Protein AF-N1UW97-F1 (afdb_monomer)

Sequence (100 aa):
MTSPKNVKLGIQDRLKNFWKFVGTTTIEISAEEHDSILSYLSHSPHILSSIMADWAANQKTIKRYTDLSPIPLNGGGFRDMTRIAGSNPKMWAAIFGSNQ

Mean predicted aligned error: 5.28 Å

pLDDT: mean 90.69, std 7.11, range [53.88, 97.69]

Foldseek 3Di:
DADDPPDPPPPVVVVCVVCVVVVDDDDYDHPLVVLVVCVPVPLVLLVQLLCLVVVQCPDPVLVVVCVVDPDHPDDPVNCVSNVNNPDDPVVSVVSVVVRD

Structure (mmCIF, N/CA/C/O backbone):
data_AF-N1UW97-F1
#
_entry.id   AF-N1UW97-F1
#
loop_
_atom_site.group_PDB
_atom_site.id
_atom_site.type_symbol
_atom_site.label_atom_id
_atom_site.label_alt_id
_atom_site.label_comp_id
_atom_site.label_asym_id
_atom_site.label_entity_id
_atom_site.label_seq_id
_atom_site.pdbx_PDB_ins_code
_atom_site.Cartn_x
_atom_site.Cartn_y
_atom_site.Cartn_z
_atom_site.occupancy
_atom_site.B_iso_or_equiv
_atom_site.auth_seq_id
_atom_site.auth_comp_id
_atom_site.auth_asym_id
_atom_site.auth_atom_id
_atom_site.pdbx_PDB_model_num
ATOM 1 N N . MET A 1 1 ? -7.830 0.746 15.647 1.00 77.56 1 MET A N 1
ATOM 2 C CA . MET A 1 1 ? -9.164 1.350 15.800 1.00 77.56 1 MET A CA 1
ATOM 3 C C . MET A 1 1 ? -8.944 2.752 16.312 1.00 77.56 1 MET A C 1
ATOM 5 O O . MET A 1 1 ? -8.314 2.901 17.351 1.00 77.56 1 MET A O 1
ATOM 9 N N . THR A 1 2 ? -9.357 3.757 15.547 1.00 78.81 2 THR A N 1
ATOM 10 C CA . THR A 1 2 ? -9.246 5.149 15.983 1.00 78.81 2 THR A CA 1
ATOM 11 C C . THR A 1 2 ? -10.354 5.461 16.985 1.00 78.81 2 THR A C 1
ATOM 13 O O . THR A 1 2 ? -11.449 4.896 16.899 1.00 78.81 2 THR A O 1
ATOM 16 N N . SER A 1 3 ? -10.071 6.349 17.937 1.00 74.31 3 SER A N 1
ATOM 17 C CA . SER A 1 3 ? -11.027 6.773 18.970 1.00 74.31 3 SER A CA 1
ATOM 18 C C . SER A 1 3 ? -11.477 8.218 18.733 1.00 74.31 3 SER A C 1
ATOM 20 O O . SER A 1 3 ? -10.981 9.129 19.397 1.00 74.31 3 SER A O 1
ATOM 22 N N . PRO A 1 4 ? -12.388 8.470 17.770 1.00 74.62 4 PRO A N 1
ATOM 23 C CA . PRO A 1 4 ? -12.850 9.822 17.487 1.00 74.62 4 PRO A CA 1
ATOM 24 C C . PRO A 1 4 ? -13.606 10.421 18.678 1.00 74.62 4 PRO A C 1
ATOM 26 O O . PRO A 1 4 ? -14.253 9.721 19.462 1.00 74.62 4 PRO A O 1
ATOM 29 N N . LYS A 1 5 ? -13.539 11.748 18.804 1.00 68.62 5 LYS A N 1
ATOM 30 C CA . LYS A 1 5 ? -14.295 12.493 19.817 1.00 68.62 5 LYS A CA 1
ATOM 31 C C . LYS A 1 5 ? -15.792 12.426 19.466 1.00 68.62 5 LYS A C 1
ATOM 33 O O . LYS A 1 5 ? -16.150 12.527 18.297 1.00 68.62 5 LYS A O 1
ATOM 38 N N . ASN A 1 6 ? -16.658 12.269 20.472 1.00 75.56 6 ASN A N 1
ATOM 39 C CA . ASN A 1 6 ? -18.130 12.190 20.354 1.00 75.56 6 ASN A CA 1
ATOM 40 C C . ASN A 1 6 ? -18.720 10.871 19.811 1.00 75.56 6 ASN A C 1
ATOM 42 O O . ASN A 1 6 ? -19.771 10.869 19.167 1.00 75.56 6 ASN A O 1
ATOM 46 N N . VAL A 1 7 ? -18.096 9.726 20.094 1.00 79.56 7 VAL A N 1
ATOM 47 C CA . VAL A 1 7 ? -18.703 8.419 19.789 1.00 79.56 7 VAL A CA 1
ATOM 48 C C . VAL A 1 7 ? -19.802 8.092 20.805 1.00 79.56 7 VAL A C 1
ATOM 50 O O . VAL A 1 7 ? -19.597 8.222 22.011 1.00 79.56 7 VAL A O 1
ATOM 53 N N . LYS A 1 8 ? -20.972 7.636 20.329 1.00 83.31 8 LYS A N 1
ATOM 54 C CA . LYS A 1 8 ? -22.040 7.148 21.220 1.00 83.31 8 LYS A CA 1
ATOM 55 C C . LYS A 1 8 ? -21.506 6.013 22.100 1.00 83.31 8 LYS A C 1
ATOM 57 O O . LYS A 1 8 ? -20.829 5.107 21.606 1.00 83.31 8 LYS A O 1
ATOM 62 N N . LEU A 1 9 ? -21.873 6.045 23.379 1.00 80.75 9 LEU A N 1
ATOM 63 C CA . LEU A 1 9 ? -21.526 5.015 24.361 1.00 80.75 9 LEU A CA 1
ATOM 64 C C . LEU A 1 9 ? -21.813 3.603 23.813 1.00 80.75 9 LEU A C 1
ATOM 66 O O . LEU A 1 9 ? -22.859 3.356 23.212 1.00 80.75 9 LEU A O 1
ATOM 70 N N . GLY A 1 10 ? -20.856 2.689 23.988 1.00 84.44 10 GLY A N 1
ATOM 71 C CA . GLY A 1 10 ? -20.963 1.281 23.589 1.00 84.44 10 GLY A CA 1
ATOM 72 C C . GLY A 1 10 ? -20.714 0.961 22.105 1.00 84.44 10 GLY A C 1
ATOM 73 O O . GLY A 1 10 ? -20.618 -0.216 21.759 1.00 84.44 10 GLY A O 1
ATOM 74 N N . ILE A 1 11 ? -20.568 1.947 21.204 1.00 89.06 11 ILE A N 1
ATOM 75 C CA . ILE A 1 11 ? -20.247 1.660 19.786 1.00 89.06 11 ILE A CA 1
ATOM 76 C C . ILE A 1 11 ? -18.843 1.065 19.638 1.00 89.06 11 ILE A C 1
ATOM 78 O O . ILE A 1 11 ? -18.667 0.102 18.891 1.00 89.06 11 ILE A O 1
ATOM 82 N N . GLN A 1 12 ? -17.852 1.607 20.350 1.00 86.19 12 GLN A N 1
ATOM 83 C CA . GLN A 1 12 ? -16.474 1.111 20.277 1.00 86.19 12 GLN A CA 1
ATOM 84 C C . GLN A 1 12 ? -16.382 -0.352 20.722 1.00 86.19 12 GLN A C 1
ATOM 86 O O . GLN A 1 12 ? -15.739 -1.151 20.048 1.00 86.19 12 GLN A O 1
ATOM 91 N N . ASP A 1 13 ? -17.094 -0.736 21.783 1.00 89.06 13 ASP A N 1
ATOM 92 C CA . ASP A 1 13 ? -17.106 -2.121 22.265 1.00 89.06 13 ASP A CA 1
ATOM 93 C C . ASP A 1 13 ? -17.768 -3.073 21.269 1.00 89.06 13 ASP A C 1
ATOM 95 O O . ASP A 1 13 ? -17.266 -4.170 21.021 1.00 89.06 13 ASP A O 1
ATOM 99 N N . ARG A 1 14 ? -18.856 -2.640 20.617 1.00 92.00 14 ARG A N 1
ATOM 100 C CA . ARG A 1 14 ? -19.483 -3.417 19.538 1.00 92.00 14 ARG A CA 1
ATOM 101 C C . ARG A 1 14 ? -18.533 -3.618 18.357 1.00 92.00 14 ARG A C 1
ATOM 103 O O . ARG A 1 14 ? -18.464 -4.728 17.835 1.00 92.00 14 ARG A O 1
ATOM 110 N N . LEU A 1 15 ? -17.785 -2.586 17.962 1.00 92.00 15 LEU A N 1
ATOM 111 C CA . LEU A 1 15 ? -16.787 -2.681 16.892 1.00 92.00 15 LEU A CA 1
ATOM 112 C C . LEU A 1 15 ? -15.617 -3.591 17.281 1.00 92.00 15 LEU A C 1
ATOM 114 O O . LEU A 1 15 ? -15.226 -4.442 16.485 1.00 92.00 15 LEU A O 1
ATOM 118 N N . LYS A 1 16 ? -15.100 -3.472 18.510 1.00 90.75 16 LYS A N 1
ATOM 119 C CA . LYS A 1 16 ? -14.066 -4.376 19.042 1.00 90.75 16 LYS A CA 1
ATOM 120 C C . LYS A 1 16 ? -14.529 -5.826 18.991 1.00 90.75 16 LYS A C 1
ATOM 122 O O . LYS A 1 16 ? -13.794 -6.682 18.510 1.00 90.75 16 LYS A O 1
ATOM 127 N N . ASN A 1 17 ? -15.743 -6.102 19.461 1.00 93.31 17 ASN A N 1
ATOM 128 C CA . ASN A 1 17 ? -16.288 -7.456 19.488 1.00 93.31 17 ASN A CA 1
ATOM 129 C C . ASN A 1 17 ? -16.529 -8.008 18.082 1.00 93.31 17 ASN A C 1
ATOM 131 O O . ASN A 1 17 ? -16.242 -9.176 17.842 1.00 93.31 17 ASN A O 1
ATOM 135 N N . PHE A 1 18 ? -16.987 -7.174 17.147 1.00 95.38 18 PHE A N 1
ATOM 136 C CA . PHE A 1 18 ? -17.117 -7.563 15.745 1.00 95.38 18 PHE A CA 1
ATOM 137 C C . PHE A 1 18 ? -15.766 -7.970 15.143 1.00 95.38 18 PHE A C 1
ATOM 139 O O . PHE A 1 18 ? -15.637 -9.062 14.600 1.00 95.38 18 PHE A O 1
ATOM 146 N N . TRP A 1 19 ? -14.738 -7.134 15.287 1.00 95.19 19 TRP A N 1
ATOM 147 C CA . TRP A 1 19 ? -13.414 -7.427 14.736 1.00 95.19 19 TRP A CA 1
ATOM 148 C C . TRP A 1 19 ? -12.762 -8.654 15.386 1.00 95.19 19 TRP A C 1
ATOM 150 O O . TRP A 1 19 ? -12.228 -9.510 14.681 1.00 95.19 19 TRP A O 1
ATOM 160 N N . LYS A 1 20 ? -12.919 -8.817 16.705 1.00 95.00 20 LYS A N 1
ATOM 161 C CA . LYS A 1 20 ? -12.510 -10.038 17.416 1.00 95.00 20 LYS A CA 1
ATOM 162 C C . LYS A 1 20 ? -13.240 -11.280 16.908 1.00 95.00 20 LYS A C 1
ATOM 164 O O . LYS A 1 20 ? -12.610 -12.318 16.745 1.00 95.00 20 LYS A O 1
ATOM 169 N N . PHE A 1 21 ? -14.540 -11.183 16.630 1.00 97.12 21 PHE A N 1
ATOM 170 C CA . PHE A 1 21 ? -15.323 -12.286 16.066 1.00 97.12 21 PHE A CA 1
ATOM 171 C C . PHE A 1 21 ? -14.826 -12.700 14.672 1.00 97.12 21 PHE A C 1
ATOM 173 O O . PHE A 1 21 ? -14.809 -13.885 14.358 1.00 97.12 21 PHE A O 1
ATOM 180 N N . VAL A 1 22 ? -14.346 -11.748 13.865 1.00 97.12 22 VAL A N 1
ATOM 181 C CA . VAL A 1 22 ? -13.704 -12.009 12.560 1.00 97.12 22 VAL A CA 1
ATOM 182 C C . VAL A 1 22 ? -12.279 -12.586 12.711 1.00 97.12 22 VAL A C 1
ATOM 184 O O . VAL A 1 22 ? -11.649 -12.956 11.725 1.00 97.12 22 VAL A O 1
ATOM 187 N N . GLY A 1 23 ? -11.763 -12.715 13.939 1.00 96.62 23 GLY A N 1
ATOM 188 C CA . GLY A 1 23 ? -10.450 -13.294 14.231 1.00 96.62 23 GLY A CA 1
ATOM 189 C C . GLY A 1 23 ? -9.293 -12.296 14.163 1.00 96.62 23 GLY A C 1
ATOM 190 O O . GLY A 1 23 ? -8.142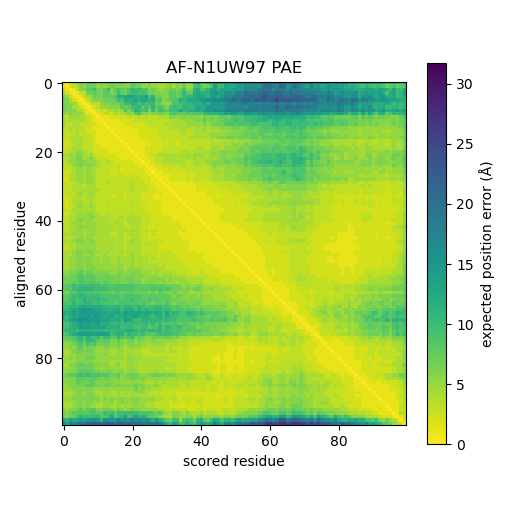 -12.710 14.042 1.00 96.62 23 GLY A O 1
ATOM 191 N N . THR A 1 24 ? -9.569 -10.989 14.222 1.00 95.44 24 THR A N 1
ATOM 192 C CA . THR A 1 24 ? -8.528 -9.954 14.184 1.00 95.44 24 THR A CA 1
ATOM 193 C C . THR A 1 24 ? -8.176 -9.435 15.577 1.00 95.44 24 THR A C 1
ATOM 195 O O . THR A 1 24 ? -8.974 -9.473 16.518 1.00 95.44 24 THR A O 1
ATOM 198 N N . THR A 1 25 ? -6.963 -8.897 15.700 1.00 92.88 25 THR A N 1
ATOM 199 C CA . THR A 1 25 ? -6.517 -8.175 16.894 1.00 92.88 25 THR A CA 1
ATOM 200 C C . THR A 1 25 ? -6.665 -6.679 16.662 1.00 92.88 25 THR A C 1
ATOM 202 O O . THR A 1 25 ? -6.136 -6.132 15.696 1.00 92.88 25 THR A O 1
ATOM 205 N N . THR A 1 26 ? -7.365 -5.995 17.565 1.00 91.00 26 THR A N 1
ATOM 206 C CA . THR A 1 26 ? -7.549 -4.542 17.508 1.00 91.00 26 THR A CA 1
ATOM 207 C C . THR A 1 26 ? -6.611 -3.836 18.477 1.00 91.00 26 THR A C 1
ATOM 209 O O . THR A 1 26 ? -6.581 -4.183 19.656 1.00 91.00 26 THR A O 1
ATOM 212 N N . ILE A 1 27 ? -5.934 -2.793 18.006 1.00 91.06 27 ILE A N 1
ATOM 213 C CA . ILE A 1 27 ? -5.177 -1.845 18.834 1.00 91.06 27 ILE A CA 1
ATOM 214 C C . ILE A 1 27 ? -5.887 -0.493 18.766 1.00 91.06 27 ILE A C 1
ATOM 216 O O . ILE A 1 27 ? -6.366 -0.118 17.693 1.00 91.06 27 ILE A O 1
ATOM 220 N N . GLU A 1 28 ? -5.997 0.217 19.885 1.00 89.31 28 GLU A N 1
ATOM 221 C CA . GLU A 1 28 ? -6.522 1.586 19.919 1.00 89.31 28 GLU A CA 1
ATOM 222 C C . GLU A 1 28 ? -5.387 2.597 19.807 1.00 89.31 28 GLU A C 1
ATOM 224 O O . GLU A 1 28 ? -4.392 2.473 20.511 1.00 89.31 28 GLU A O 1
ATOM 229 N N . ILE A 1 29 ? -5.550 3.569 18.912 1.00 90.88 29 ILE A N 1
ATOM 230 C CA . ILE A 1 29 ? -4.600 4.663 18.660 1.00 90.88 29 ILE A CA 1
ATOM 231 C C . ILE A 1 29 ? -5.379 5.932 18.303 1.00 90.88 29 ILE A C 1
ATOM 233 O O . ILE A 1 29 ? -6.552 5.841 17.909 1.00 90.88 29 ILE A O 1
ATOM 237 N N . SER A 1 30 ? -4.771 7.114 18.430 1.00 90.19 30 SER A N 1
ATOM 238 C CA . SER A 1 30 ? -5.409 8.342 17.941 1.00 90.19 30 SER A CA 1
ATOM 239 C C . SER A 1 30 ? -5.508 8.341 16.408 1.00 90.19 30 SER A C 1
ATOM 241 O O . SER A 1 30 ? -4.844 7.562 15.719 1.00 90.19 30 SER A O 1
ATOM 243 N N . ALA A 1 31 ? -6.377 9.193 15.856 1.00 88.94 31 ALA A N 1
ATOM 244 C CA . ALA A 1 31 ? -6.434 9.382 14.408 1.00 88.94 31 ALA A CA 1
ATOM 245 C C . ALA A 1 31 ? -5.117 9.971 13.874 1.00 88.94 31 ALA A C 1
ATOM 247 O O . ALA A 1 31 ? -4.616 9.494 12.860 1.00 88.94 31 ALA A O 1
ATOM 248 N N . GLU A 1 32 ? -4.513 10.924 14.595 1.00 90.06 32 GLU A N 1
ATOM 249 C CA . GLU A 1 32 ? -3.227 11.505 14.196 1.00 90.06 32 GLU A CA 1
ATOM 250 C C . GLU A 1 32 ? -2.098 10.460 14.220 1.00 90.06 32 GLU A C 1
ATOM 252 O O . GLU A 1 32 ? -1.303 10.373 13.285 1.00 90.06 32 GLU A O 1
ATOM 257 N N . GLU A 1 33 ? -2.039 9.623 15.260 1.00 92.38 33 GLU A N 1
ATOM 258 C CA . GLU A 1 33 ? -1.046 8.547 15.364 1.00 92.38 33 GLU A CA 1
ATOM 259 C C . GLU A 1 33 ? -1.227 7.496 14.265 1.00 92.38 33 GLU A C 1
ATOM 261 O O . GLU A 1 33 ? -0.247 7.049 13.671 1.00 92.38 33 GLU A O 1
ATOM 266 N N . HIS A 1 34 ? -2.473 7.115 13.967 1.00 92.75 34 HIS A N 1
ATOM 267 C CA . HIS A 1 34 ? -2.797 6.199 12.874 1.00 92.75 34 HIS A CA 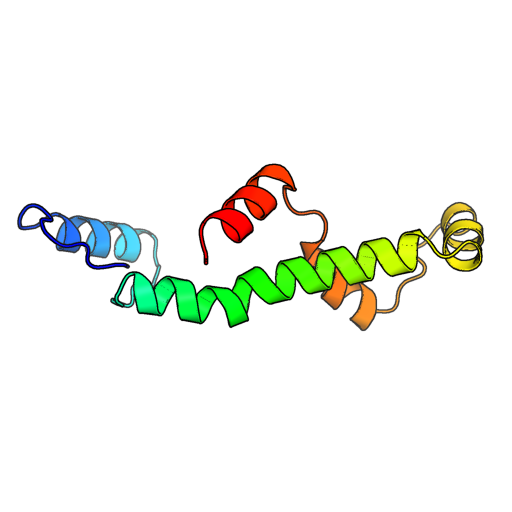1
ATOM 268 C C . HIS A 1 34 ? -2.261 6.707 11.534 1.00 92.75 34 HIS A C 1
ATOM 270 O O . HIS A 1 34 ? -1.558 5.974 10.833 1.00 92.75 34 HIS A O 1
ATOM 276 N N . ASP A 1 35 ? -2.568 7.957 11.198 1.00 92.75 35 ASP A N 1
ATOM 277 C CA . ASP A 1 35 ? -2.201 8.537 9.911 1.00 92.75 35 ASP A CA 1
ATOM 278 C C . ASP A 1 35 ? -0.689 8.751 9.801 1.00 92.75 35 ASP A C 1
ATOM 280 O O . ASP A 1 35 ? -0.107 8.431 8.760 1.00 92.75 35 ASP A O 1
ATOM 284 N N . SER A 1 36 ? -0.035 9.155 10.896 1.00 92.75 36 SER A N 1
ATOM 285 C CA . SER A 1 36 ? 1.425 9.244 10.987 1.00 92.75 36 SER A CA 1
ATOM 286 C C . SER A 1 36 ? 2.091 7.883 10.769 1.00 92.75 36 SER A C 1
ATOM 288 O O . SER A 1 36 ? 2.938 7.747 9.885 1.00 92.75 36 SER A O 1
ATOM 290 N N . ILE A 1 37 ? 1.666 6.834 11.483 1.00 94.38 37 ILE A N 1
ATOM 291 C CA . ILE A 1 37 ? 2.224 5.480 11.329 1.00 94.38 37 ILE A CA 1
ATOM 292 C C . ILE A 1 37 ? 2.042 4.976 9.890 1.00 94.38 37 ILE A C 1
ATOM 294 O O . ILE A 1 37 ? 2.989 4.467 9.281 1.00 94.38 37 ILE A O 1
ATOM 298 N N . LEU A 1 38 ? 0.842 5.123 9.321 1.00 94.44 38 LEU A N 1
ATOM 299 C CA . LEU A 1 38 ? 0.565 4.651 7.964 1.00 94.44 38 LEU A CA 1
ATOM 300 C C . LEU A 1 38 ? 1.265 5.474 6.885 1.00 94.44 38 LEU A C 1
ATOM 302 O O . LEU A 1 38 ? 1.571 4.912 5.831 1.00 94.44 38 LEU A O 1
ATOM 306 N N . SER A 1 39 ? 1.587 6.746 7.135 1.00 94.31 39 SER A N 1
ATOM 307 C CA . SER A 1 39 ? 2.371 7.555 6.197 1.00 94.31 39 SER A CA 1
ATOM 308 C C . SER A 1 39 ? 3.715 6.885 5.871 1.00 94.31 39 SER A C 1
ATOM 310 O O . SER A 1 39 ? 4.095 6.795 4.701 1.00 94.31 39 SER A O 1
ATOM 312 N N . TYR A 1 40 ? 4.373 6.300 6.879 1.00 94.50 40 TYR A N 1
ATOM 313 C CA . TYR A 1 40 ? 5.651 5.602 6.735 1.00 94.50 40 TYR A CA 1
ATOM 314 C C . TYR A 1 40 ? 5.493 4.130 6.357 1.00 94.50 40 TYR A C 1
ATOM 316 O O . TYR A 1 40 ? 6.226 3.639 5.502 1.00 94.50 40 TYR A O 1
ATOM 324 N N . LEU A 1 41 ? 4.561 3.409 6.987 1.00 95.69 41 LEU A N 1
ATOM 325 C CA . LEU A 1 41 ? 4.488 1.946 6.872 1.00 95.69 41 LEU A CA 1
ATOM 326 C C . LEU A 1 41 ? 3.558 1.444 5.761 1.00 95.69 41 LEU A C 1
ATOM 328 O O . LEU A 1 41 ? 3.528 0.247 5.488 1.00 95.69 41 LEU A O 1
ATOM 332 N N . SER A 1 42 ? 2.808 2.336 5.113 1.00 95.50 42 SER A N 1
ATOM 333 C CA . SER A 1 42 ? 1.871 1.983 4.044 1.00 95.50 42 SER A CA 1
ATOM 334 C C . SER A 1 42 ? 1.969 2.952 2.866 1.00 95.50 42 SER A C 1
ATOM 336 O O . SER A 1 42 ? 2.341 2.557 1.762 1.00 95.50 42 SER A O 1
ATOM 338 N N . HIS A 1 43 ? 1.722 4.242 3.092 1.00 94.88 43 HIS A N 1
ATOM 339 C CA . HIS A 1 43 ? 1.556 5.214 2.013 1.00 94.88 43 HIS A CA 1
ATOM 340 C C . HIS A 1 43 ? 2.861 5.463 1.254 1.00 94.88 43 HIS A C 1
ATOM 342 O O . HIS A 1 43 ? 2.894 5.310 0.032 1.00 94.88 43 HIS A O 1
ATOM 348 N N . SER A 1 44 ? 3.952 5.766 1.963 1.00 94.62 44 SER A N 1
ATOM 349 C CA . SER A 1 44 ? 5.268 5.967 1.344 1.00 94.62 44 SER A CA 1
ATOM 350 C C . SER A 1 44 ? 5.740 4.735 0.552 1.00 94.62 44 SER A C 1
ATOM 352 O O . SER A 1 44 ? 6.124 4.900 -0.608 1.00 94.62 44 SER A O 1
ATOM 354 N N . PRO A 1 45 ? 5.645 3.493 1.077 1.00 96.38 45 PRO A N 1
ATOM 355 C CA . PRO A 1 45 ? 5.898 2.287 0.291 1.00 96.38 45 PRO A CA 1
ATOM 356 C C . PRO A 1 45 ? 5.080 2.193 -1.003 1.00 96.38 45 PRO A C 1
ATOM 358 O O . PRO A 1 45 ? 5.628 1.807 -2.033 1.00 96.38 45 PRO A O 1
ATOM 361 N N . HIS A 1 46 ? 3.799 2.576 -0.993 1.00 96.38 46 HIS A N 1
ATOM 362 C CA . HIS A 1 46 ? 2.973 2.585 -2.205 1.00 96.38 46 HIS A CA 1
ATOM 363 C C . HIS A 1 46 ? 3.448 3.610 -3.245 1.00 96.38 46 HIS A C 1
ATOM 365 O O . HIS A 1 46 ? 3.476 3.295 -4.440 1.00 96.38 46 HIS A O 1
ATOM 371 N N . ILE A 1 47 ? 3.872 4.802 -2.809 1.00 94.44 47 ILE A N 1
ATOM 372 C CA . ILE A 1 47 ? 4.478 5.813 -3.692 1.00 94.44 47 ILE A CA 1
ATOM 373 C C . ILE A 1 47 ? 5.767 5.263 -4.306 1.00 94.44 47 ILE A C 1
ATOM 375 O O . ILE A 1 47 ? 5.906 5.243 -5.528 1.00 94.44 47 ILE A O 1
ATOM 379 N N . LEU A 1 48 ? 6.686 4.767 -3.474 1.00 96.44 48 LEU A N 1
ATOM 380 C CA . LEU A 1 48 ? 7.978 4.240 -3.919 1.00 96.44 48 LEU A CA 1
ATOM 381 C C . LEU A 1 48 ? 7.816 3.061 -4.881 1.00 96.44 48 LEU A C 1
ATOM 383 O O . LEU A 1 48 ? 8.491 3.010 -5.906 1.00 96.44 48 LEU A O 1
ATOM 387 N N . SER A 1 49 ? 6.886 2.149 -4.590 1.00 97.69 49 SER A N 1
ATOM 388 C CA . SER A 1 49 ? 6.565 1.017 -5.461 1.00 97.69 49 SER A CA 1
ATOM 389 C C . SER A 1 49 ? 6.104 1.487 -6.843 1.00 97.69 49 SER A C 1
ATOM 391 O O . SER A 1 49 ? 6.596 0.998 -7.862 1.00 97.69 49 SER A O 1
ATOM 393 N N . SER A 1 50 ? 5.212 2.483 -6.877 1.00 95.62 50 SER A N 1
ATOM 394 C CA . SER A 1 50 ? 4.678 3.056 -8.117 1.00 95.62 50 SER A CA 1
ATOM 395 C C . SER A 1 50 ? 5.760 3.779 -8.924 1.00 95.62 50 SER A C 1
ATOM 397 O O . SER A 1 50 ? 5.876 3.550 -10.125 1.00 95.62 50 SER A O 1
ATOM 399 N N . ILE A 1 51 ? 6.602 4.583 -8.262 1.00 96.00 51 ILE A N 1
ATOM 400 C CA . ILE A 1 51 ? 7.741 5.270 -8.892 1.00 96.00 51 ILE A CA 1
ATOM 401 C C . ILE A 1 51 ? 8.731 4.258 -9.470 1.00 96.00 51 ILE A C 1
ATOM 403 O O . ILE A 1 51 ? 9.193 4.425 -10.593 1.00 96.00 51 ILE A O 1
ATOM 407 N N . MET A 1 52 ? 9.063 3.201 -8.730 1.00 96.81 52 MET A N 1
ATOM 408 C CA . MET A 1 52 ? 10.032 2.199 -9.172 1.00 96.81 52 MET A CA 1
ATOM 409 C C . MET A 1 52 ? 9.524 1.395 -10.375 1.00 96.81 52 MET A C 1
ATOM 411 O O . MET A 1 52 ? 10.292 1.122 -11.301 1.00 96.81 52 MET A O 1
ATOM 415 N N . ALA A 1 53 ? 8.235 1.042 -10.380 1.00 95.12 53 ALA A N 1
ATOM 416 C CA . ALA A 1 53 ? 7.599 0.376 -11.511 1.00 95.12 53 ALA A CA 1
ATOM 417 C C . ALA A 1 53 ? 7.577 1.276 -12.756 1.00 95.12 53 ALA A C 1
ATOM 419 O O . ALA A 1 53 ? 7.989 0.836 -13.830 1.00 95.12 53 ALA A O 1
ATOM 420 N N . ASP A 1 54 ? 7.163 2.537 -12.605 1.00 95.12 54 ASP A N 1
ATOM 421 C CA . ASP A 1 54 ? 7.131 3.515 -13.696 1.00 95.12 54 ASP A CA 1
ATOM 422 C C . ASP A 1 54 ? 8.538 3.810 -14.244 1.00 95.12 54 ASP A C 1
ATOM 424 O O . ASP A 1 54 ? 8.774 3.761 -15.453 1.00 95.12 54 ASP A O 1
ATOM 428 N N . TRP A 1 55 ? 9.518 4.007 -13.359 1.00 95.69 55 TRP A N 1
ATOM 429 C CA . TRP A 1 55 ? 10.913 4.238 -13.728 1.00 95.69 55 TRP A CA 1
ATOM 430 C C . TRP A 1 55 ? 11.478 3.115 -14.604 1.00 95.69 55 TRP A C 1
ATOM 432 O O . TRP A 1 55 ? 12.134 3.396 -15.612 1.00 95.69 55 TRP A O 1
ATOM 442 N N . ALA A 1 56 ? 11.208 1.854 -14.252 1.00 94.44 56 ALA A N 1
ATOM 443 C CA . ALA A 1 56 ? 11.645 0.696 -15.027 1.00 94.44 56 ALA A CA 1
ATOM 444 C C . ALA A 1 56 ? 10.867 0.548 -16.345 1.00 94.44 56 ALA A C 1
ATOM 446 O O . ALA A 1 56 ? 11.472 0.265 -17.382 1.00 94.44 56 ALA A O 1
ATOM 447 N N . ALA A 1 57 ? 9.548 0.777 -16.327 1.00 90.88 57 ALA A N 1
ATOM 448 C CA . ALA A 1 57 ? 8.694 0.704 -17.514 1.00 90.88 57 ALA A CA 1
ATOM 449 C C . ALA A 1 57 ? 9.095 1.729 -18.590 1.00 90.88 57 ALA A C 1
ATOM 451 O O . ALA A 1 57 ? 8.993 1.450 -19.786 1.00 90.88 57 ALA A O 1
ATOM 452 N N . ASN A 1 58 ? 9.625 2.882 -18.174 1.00 93.50 58 ASN A N 1
ATOM 453 C CA . ASN A 1 58 ? 10.105 3.935 -19.066 1.00 93.50 58 ASN A CA 1
ATOM 454 C C . ASN A 1 58 ? 11.509 3.676 -19.658 1.00 93.50 58 ASN A C 1
ATOM 456 O O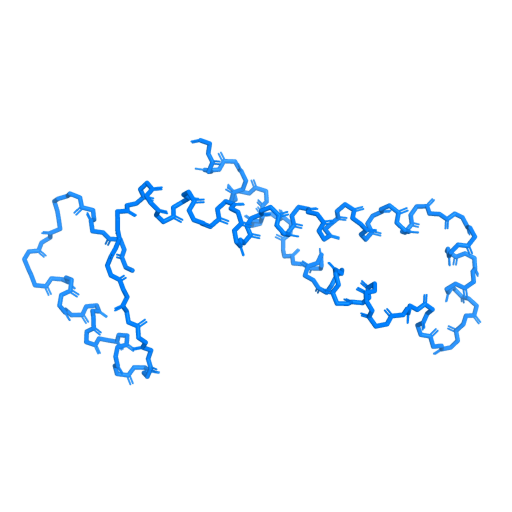 . ASN A 1 58 ? 11.976 4.445 -20.505 1.00 93.50 58 ASN A O 1
ATOM 460 N N . GLN A 1 59 ? 12.190 2.583 -19.291 1.00 95.44 59 GLN A N 1
ATOM 461 C CA . GLN A 1 59 ? 13.483 2.231 -19.887 1.00 95.44 59 GLN A CA 1
ATOM 462 C C . GLN A 1 59 ? 13.306 1.477 -21.209 1.00 95.44 59 GLN A C 1
ATOM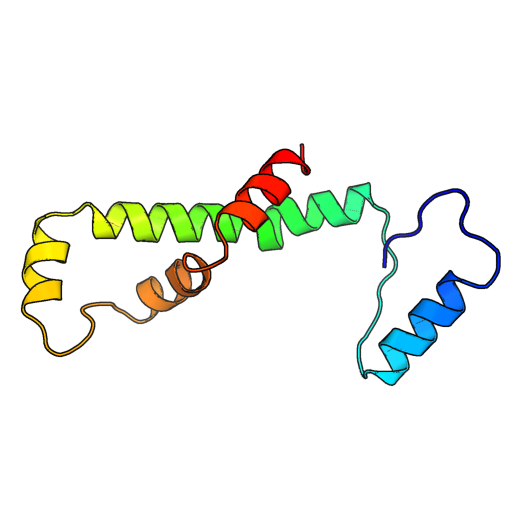 464 O O . GLN A 1 59 ? 12.868 0.325 -21.242 1.00 95.44 59 GLN A O 1
ATOM 469 N N . LYS A 1 60 ? 13.744 2.090 -22.317 1.00 94.19 60 LYS A N 1
ATOM 470 C CA . LYS A 1 60 ? 13.629 1.518 -23.677 1.00 94.19 60 LYS A CA 1
ATOM 471 C C . LYS A 1 60 ? 14.193 0.098 -23.786 1.00 94.19 60 LYS A C 1
ATOM 473 O O . LYS A 1 60 ? 13.583 -0.753 -24.428 1.00 94.19 60 LYS A O 1
ATOM 478 N N . THR A 1 61 ? 15.340 -0.162 -23.158 1.00 92.81 61 THR A N 1
ATOM 479 C CA . THR A 1 61 ? 15.980 -1.485 -23.160 1.00 92.81 61 THR A CA 1
ATOM 480 C C . THR A 1 61 ? 15.127 -2.521 -22.430 1.00 92.81 61 THR A C 1
ATOM 482 O O . THR A 1 61 ? 14.901 -3.601 -22.969 1.00 92.81 61 THR A O 1
ATOM 485 N N . ILE A 1 62 ? 14.600 -2.182 -21.248 1.00 92.38 62 ILE A N 1
ATOM 486 C CA . ILE A 1 62 ? 13.730 -3.075 -20.468 1.00 92.38 62 ILE A CA 1
ATOM 487 C C . ILE A 1 62 ? 12.459 -3.381 -21.257 1.00 92.38 62 ILE A C 1
ATOM 489 O O . ILE A 1 62 ? 12.107 -4.551 -21.399 1.00 92.38 62 ILE A O 1
ATOM 493 N N . LYS A 1 63 ? 11.821 -2.360 -21.843 1.00 88.94 63 LYS A N 1
ATOM 494 C CA . LYS A 1 63 ? 10.626 -2.541 -22.672 1.00 88.94 63 LYS A CA 1
ATOM 495 C C . LYS A 1 63 ? 10.899 -3.471 -23.857 1.00 88.94 63 LYS A C 1
ATOM 497 O O . LYS A 1 63 ? 10.175 -4.440 -24.054 1.00 88.94 63 LYS A O 1
ATOM 502 N N . ARG A 1 64 ? 11.982 -3.218 -24.605 1.00 91.81 64 ARG A N 1
ATOM 503 C CA . ARG A 1 64 ? 12.360 -4.015 -25.783 1.00 91.81 64 ARG A CA 1
ATOM 504 C C . ARG A 1 64 ? 12.497 -5.500 -25.456 1.00 91.81 64 ARG A C 1
ATOM 506 O O . ARG A 1 64 ? 12.021 -6.318 -26.230 1.00 91.81 64 ARG A O 1
ATOM 513 N N . TYR A 1 65 ? 13.173 -5.848 -24.363 1.00 92.00 65 TYR A N 1
ATOM 514 C CA . TYR A 1 65 ? 13.407 -7.253 -24.023 1.00 92.00 65 TYR A CA 1
ATOM 515 C C . TYR A 1 65 ? 12.230 -7.896 -23.284 1.00 92.00 65 TYR A C 1
ATOM 517 O O . TYR A 1 65 ? 12.007 -9.089 -23.459 1.00 92.00 65 TYR A O 1
ATOM 525 N N . THR A 1 66 ? 11.444 -7.126 -22.523 1.00 88.69 66 THR A N 1
ATOM 526 C CA . THR A 1 66 ? 10.207 -7.625 -21.898 1.00 88.69 66 THR A CA 1
ATOM 527 C C . THR A 1 66 ? 9.204 -8.084 -22.957 1.00 88.69 66 THR A C 1
ATOM 529 O O . THR A 1 66 ? 8.672 -9.179 -22.831 1.00 88.69 66 THR A O 1
ATOM 532 N N . ASP A 1 67 ? 9.022 -7.311 -24.035 1.00 85.06 67 ASP A N 1
ATOM 533 C CA . ASP A 1 67 ? 8.095 -7.646 -25.131 1.00 85.06 67 ASP A CA 1
ATOM 534 C C . ASP A 1 67 ? 8.535 -8.900 -25.928 1.00 85.06 67 ASP A C 1
ATOM 536 O O . ASP A 1 67 ? 7.722 -9.535 -26.596 1.00 85.06 67 ASP A O 1
ATOM 540 N N . LEU A 1 68 ? 9.823 -9.262 -25.868 1.00 91.88 68 LEU A N 1
ATOM 541 C CA . LEU A 1 68 ? 10.407 -10.409 -26.579 1.00 91.88 68 LEU A CA 1
ATOM 542 C C . LEU A 1 68 ? 10.528 -11.672 -25.714 1.00 91.88 68 LEU A C 1
ATOM 544 O O . LEU A 1 68 ? 10.801 -12.750 -26.242 1.00 91.88 68 LEU A O 1
ATOM 548 N N . SER A 1 69 ? 10.385 -11.549 -24.395 1.00 90.62 69 SER A N 1
ATOM 549 C CA . SER A 1 69 ? 10.618 -12.647 -23.461 1.00 90.62 69 SER A CA 1
ATOM 550 C C . SER A 1 69 ? 9.311 -13.375 -23.128 1.00 90.62 69 SER A C 1
ATOM 552 O O . SER A 1 69 ? 8.350 -12.730 -22.712 1.00 90.62 69 SER A O 1
ATOM 554 N N . PRO A 1 70 ? 9.258 -14.718 -23.214 1.00 89.19 70 PRO A N 1
ATOM 555 C CA . PRO A 1 70 ? 8.084 -15.490 -22.797 1.00 89.19 70 PRO A CA 1
ATOM 556 C C . PRO A 1 70 ? 7.913 -15.542 -21.268 1.00 89.19 70 PRO A C 1
ATOM 558 O O . PRO A 1 70 ? 6.890 -16.015 -20.778 1.00 89.19 70 PRO A O 1
ATOM 561 N N . ILE A 1 71 ? 8.915 -15.082 -20.509 1.00 90.25 71 ILE A N 1
ATOM 562 C CA . ILE A 1 71 ? 8.910 -15.026 -19.044 1.00 90.25 71 ILE A CA 1
ATOM 563 C C . ILE A 1 71 ? 9.231 -13.608 -18.542 1.00 90.25 71 ILE A C 1
ATOM 565 O O . ILE A 1 71 ? 9.965 -12.877 -19.215 1.00 90.25 71 ILE A O 1
ATOM 569 N N . PRO A 1 72 ? 8.748 -13.205 -17.352 1.00 85.44 72 PRO A N 1
ATOM 570 C CA . PRO A 1 72 ? 9.061 -11.893 -16.793 1.00 85.44 72 PRO A CA 1
ATOM 571 C C . PRO A 1 72 ? 10.566 -11.693 -16.570 1.00 85.44 72 PRO A C 1
ATOM 573 O O . PRO A 1 72 ? 11.221 -12.496 -15.908 1.00 85.44 72 PRO A O 1
ATOM 576 N N . LEU A 1 73 ? 11.104 -10.578 -17.070 1.00 88.94 73 LEU A N 1
ATOM 577 C CA . LEU A 1 73 ? 12.500 -10.177 -16.871 1.00 88.94 73 LEU A CA 1
ATOM 578 C C . LEU A 1 73 ? 12.663 -9.361 -15.583 1.00 88.94 73 LEU A C 1
ATOM 580 O O . LEU A 1 73 ? 13.052 -8.195 -15.612 1.00 88.94 73 LEU A O 1
ATOM 584 N N . ASN A 1 74 ? 12.331 -9.95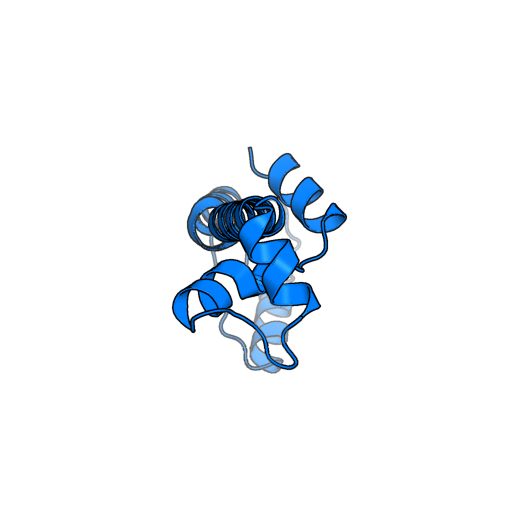7 -14.439 1.00 89.25 74 ASN A N 1
ATOM 585 C CA . ASN A 1 74 ? 12.531 -9.327 -13.138 1.00 89.25 74 ASN A CA 1
ATOM 586 C C . ASN A 1 74 ? 13.159 -10.287 -12.124 1.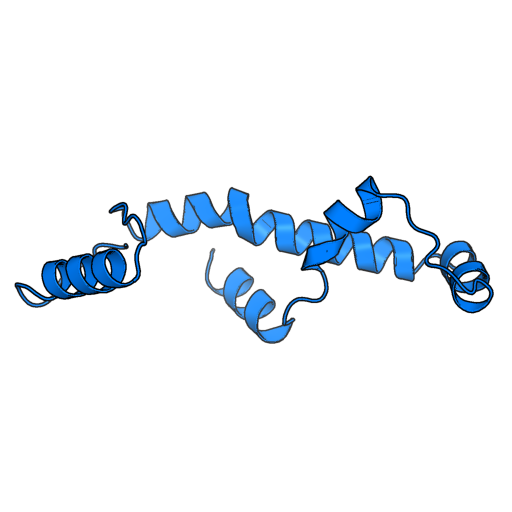00 89.25 74 ASN A C 1
ATOM 588 O O . ASN A 1 74 ? 12.847 -11.472 -12.066 1.00 89.25 74 ASN A O 1
ATOM 592 N N . GLY A 1 75 ? 14.068 -9.749 -11.310 1.00 92.62 75 GLY A N 1
ATOM 593 C CA . GLY A 1 75 ? 14.557 -10.442 -10.122 1.00 92.62 75 GLY A CA 1
ATOM 594 C C . GLY A 1 75 ? 13.532 -10.369 -8.990 1.00 92.62 75 GLY A C 1
ATOM 595 O O . GLY A 1 75 ? 12.725 -9.437 -8.937 1.00 92.62 75 GLY A O 1
ATOM 596 N N . GLY A 1 76 ? 13.607 -11.310 -8.042 1.00 94.12 76 GLY A N 1
ATOM 597 C CA . GLY A 1 76 ? 12.691 -11.372 -6.894 1.00 94.12 76 GLY A CA 1
ATOM 598 C C . GLY A 1 76 ? 12.594 -10.054 -6.120 1.00 94.12 76 GLY A C 1
ATOM 599 O O . GLY A 1 76 ? 11.494 -9.596 -5.842 1.00 94.12 76 GLY A O 1
ATOM 600 N N . GLY A 1 77 ? 13.721 -9.371 -5.888 1.00 95.06 77 GLY A N 1
ATOM 601 C CA . GLY A 1 77 ? 13.723 -8.073 -5.204 1.00 95.06 77 GLY A CA 1
ATOM 602 C C . GLY A 1 77 ? 12.938 -6.987 -5.947 1.00 95.06 77 GLY A C 1
ATOM 603 O O . GLY A 1 77 ? 12.149 -6.274 -5.334 1.00 95.06 77 GLY A O 1
ATOM 604 N N . PHE A 1 78 ? 13.094 -6.883 -7.273 1.00 94.75 78 PHE A N 1
ATOM 605 C CA . PHE A 1 78 ? 12.328 -5.919 -8.073 1.00 94.75 78 PHE A CA 1
ATOM 606 C C . PHE A 1 78 ? 10.836 -6.254 -8.054 1.00 94.75 78 PHE A C 1
ATOM 608 O O . PHE A 1 78 ? 10.004 -5.374 -7.837 1.00 94.75 78 PHE A O 1
ATOM 615 N N . ARG A 1 79 ? 10.500 -7.536 -8.237 1.00 94.81 79 ARG A N 1
ATOM 616 C CA . ARG A 1 79 ? 9.121 -8.027 -8.170 1.00 94.81 79 ARG A CA 1
ATOM 617 C C . ARG A 1 79 ? 8.476 -7.679 -6.831 1.00 94.81 79 ARG A C 1
ATOM 619 O O . ARG A 1 79 ? 7.353 -7.193 -6.810 1.00 94.81 79 ARG A O 1
ATOM 626 N N . ASP A 1 80 ? 9.179 -7.891 -5.725 1.00 96.44 80 ASP A N 1
ATOM 627 C CA . ASP A 1 80 ? 8.627 -7.678 -4.389 1.00 96.44 80 ASP A CA 1
ATOM 628 C C . ASP A 1 80 ? 8.470 -6.178 -4.076 1.00 96.44 80 ASP A C 1
ATOM 630 O O . ASP A 1 80 ? 7.436 -5.778 -3.538 1.00 96.44 80 ASP A O 1
ATOM 634 N N . MET A 1 81 ? 9.426 -5.338 -4.500 1.00 96.94 81 MET A N 1
ATOM 635 C CA . MET A 1 81 ? 9.351 -3.874 -4.361 1.00 96.94 81 MET A CA 1
ATOM 636 C C . MET A 1 81 ? 8.250 -3.241 -5.224 1.00 96.94 81 MET A C 1
ATOM 638 O O . MET A 1 81 ? 7.660 -2.237 -4.831 1.00 96.94 81 MET A O 1
ATOM 642 N N . THR A 1 82 ? 7.933 -3.824 -6.381 1.00 96.50 82 THR A N 1
ATOM 643 C CA . THR A 1 82 ? 6.920 -3.295 -7.318 1.00 96.50 82 THR A CA 1
ATOM 644 C C . THR A 1 82 ? 5.556 -3.977 -7.215 1.00 96.50 82 THR A C 1
ATOM 646 O O . THR A 1 82 ? 4.596 -3.530 -7.839 1.00 96.50 82 THR A O 1
ATOM 649 N N . ARG A 1 83 ? 5.421 -5.027 -6.393 1.00 95.75 83 ARG A N 1
ATOM 650 C CA . ARG A 1 83 ? 4.202 -5.850 -6.281 1.00 95.75 83 ARG A CA 1
ATOM 651 C C . ARG A 1 83 ? 2.928 -5.043 -6.018 1.00 95.75 83 ARG A C 1
ATOM 653 O O . ARG A 1 83 ? 1.852 -5.449 -6.448 1.00 95.75 83 ARG A O 1
ATOM 660 N N . ILE A 1 84 ? 3.037 -3.932 -5.295 1.00 96.94 84 ILE A N 1
ATOM 661 C CA . ILE A 1 84 ? 1.896 -3.104 -4.880 1.00 96.94 84 ILE A CA 1
ATOM 662 C C . ILE A 1 84 ? 1.657 -1.884 -5.784 1.00 96.94 84 ILE A C 1
ATOM 664 O O . ILE A 1 84 ? 0.661 -1.184 -5.594 1.00 96.94 84 ILE A O 1
ATOM 668 N N . ALA A 1 85 ? 2.500 -1.662 -6.797 1.00 95.62 85 ALA A N 1
ATOM 669 C CA . ALA A 1 85 ? 2.353 -0.580 -7.773 1.00 95.62 85 ALA A CA 1
ATOM 670 C C . ALA A 1 85 ? 1.068 -0.700 -8.612 1.00 95.62 85 ALA A C 1
ATOM 672 O O . ALA A 1 85 ? 0.497 0.303 -9.023 1.00 95.62 85 ALA A O 1
ATOM 673 N N . GLY A 1 86 ? 0.568 -1.923 -8.823 1.00 92.19 86 GLY A N 1
ATOM 674 C CA . GLY A 1 86 ? -0.683 -2.190 -9.548 1.00 92.19 86 GLY A CA 1
ATOM 675 C C . GLY A 1 86 ? -1.968 -1.892 -8.763 1.00 92.19 86 GLY A C 1
ATOM 676 O O . GLY A 1 86 ? -3.050 -2.304 -9.179 1.00 92.19 86 GLY A O 1
ATOM 677 N N . SER A 1 87 ? -1.872 -1.235 -7.605 1.00 92.94 87 SER A N 1
ATOM 678 C CA . SER A 1 87 ? -3.036 -0.878 -6.786 1.00 92.94 87 SER A CA 1
ATOM 679 C C . SER A 1 87 ? -3.885 0.226 -7.432 1.00 92.94 87 SER A C 1
ATOM 681 O O . SER A 1 87 ? -3.423 0.9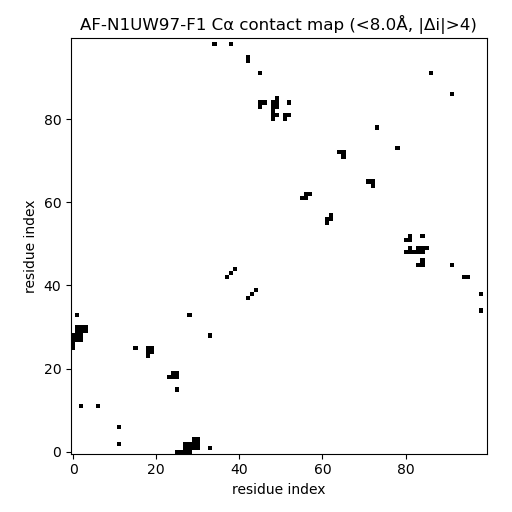49 -8.308 1.00 92.94 87 SER A O 1
ATOM 683 N N . ASN A 1 88 ? -5.136 0.401 -6.984 1.00 94.81 88 ASN A N 1
ATOM 684 C CA . ASN A 1 88 ? -6.060 1.377 -7.578 1.00 94.81 88 ASN A CA 1
ATOM 685 C C . ASN A 1 88 ? -5.520 2.826 -7.479 1.00 94.81 88 ASN A C 1
ATOM 687 O O . ASN A 1 88 ? -5.467 3.371 -6.371 1.00 94.81 88 ASN A O 1
ATOM 691 N N . PRO A 1 89 ? -5.206 3.490 -8.609 1.00 90.12 89 PRO A N 1
ATOM 692 C CA . PRO A 1 89 ? -4.565 4.803 -8.591 1.00 90.12 89 PRO A CA 1
ATOM 693 C C . PRO A 1 89 ? -5.481 5.910 -8.057 1.00 90.12 89 PRO A C 1
ATOM 695 O O . PRO A 1 89 ? -4.999 6.839 -7.417 1.00 90.12 89 PRO A O 1
ATOM 698 N N . LYS A 1 90 ? -6.805 5.812 -8.253 1.00 93.50 90 LYS A N 1
ATOM 699 C CA . LYS A 1 90 ? -7.761 6.807 -7.732 1.00 93.50 90 LYS A CA 1
ATOM 700 C C . LYS A 1 90 ? -7.838 6.763 -6.208 1.00 93.50 90 LYS A C 1
ATOM 702 O O . LYS A 1 90 ? -7.877 7.806 -5.566 1.00 93.50 90 LYS A O 1
ATOM 707 N N . MET A 1 91 ? -7.848 5.556 -5.642 1.00 94.31 91 MET A N 1
ATOM 708 C CA . MET A 1 91 ? -7.854 5.360 -4.192 1.00 94.31 91 MET A CA 1
ATOM 709 C C . MET A 1 91 ? -6.564 5.896 -3.567 1.00 94.31 91 MET A C 1
ATOM 711 O O . MET A 1 91 ? -6.621 6.652 -2.604 1.00 94.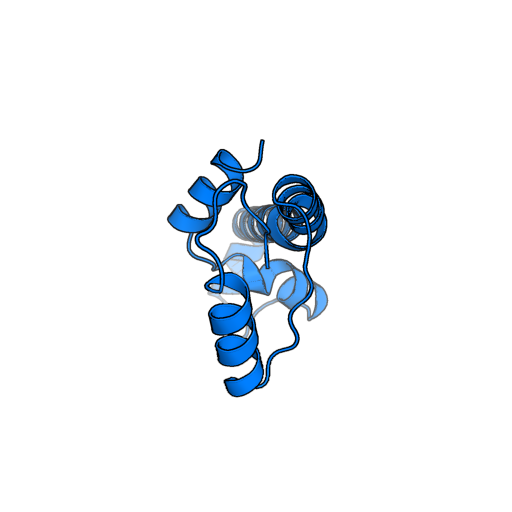31 91 MET A O 1
ATOM 715 N N . TRP A 1 92 ? -5.410 5.553 -4.142 1.00 93.69 92 TRP A N 1
ATOM 716 C CA . TRP A 1 92 ? -4.115 5.991 -3.623 1.00 93.69 92 TRP A CA 1
ATOM 717 C C . TRP A 1 92 ? -3.894 7.497 -3.756 1.00 93.69 92 TRP A C 1
ATOM 719 O O . TRP A 1 92 ? -3.429 8.115 -2.806 1.00 93.69 92 TRP A O 1
ATOM 729 N N . ALA A 1 93 ? -4.323 8.113 -4.862 1.00 90.56 93 ALA A N 1
ATOM 730 C CA . ALA A 1 93 ? -4.311 9.568 -4.994 1.00 90.56 93 ALA A CA 1
ATOM 731 C C . ALA A 1 93 ? -5.151 10.257 -3.903 1.00 90.56 93 ALA A C 1
ATOM 733 O O . ALA A 1 93 ? -4.711 11.253 -3.332 1.00 90.56 93 ALA A O 1
ATOM 734 N N . ALA A 1 94 ? -6.329 9.711 -3.575 1.00 92.69 94 ALA A N 1
ATOM 735 C CA . ALA A 1 94 ? -7.156 10.230 -2.487 1.00 92.69 94 ALA A CA 1
ATOM 736 C C . ALA A 1 94 ? -6.472 10.074 -1.117 1.00 92.69 94 ALA A C 1
ATOM 738 O O . ALA A 1 94 ? -6.446 11.033 -0.353 1.00 92.69 94 ALA A O 1
ATOM 739 N N . ILE A 1 95 ? -5.870 8.911 -0.838 1.00 91.44 95 ILE A N 1
ATOM 740 C CA . ILE A 1 95 ? -5.132 8.642 0.409 1.00 91.44 95 ILE A CA 1
ATOM 741 C C . ILE A 1 95 ? -3.958 9.615 0.586 1.00 91.44 95 ILE A C 1
ATOM 743 O O . ILE A 1 95 ? -3.775 10.165 1.670 1.00 91.44 95 ILE A O 1
ATOM 747 N N . PHE A 1 96 ? -3.178 9.857 -0.472 1.00 88.12 96 PHE A N 1
ATOM 748 C CA . PHE A 1 96 ? -2.069 10.815 -0.425 1.00 88.12 96 PHE A CA 1
ATOM 749 C C . PHE A 1 96 ? -2.558 12.253 -0.236 1.00 88.12 96 PHE A C 1
ATOM 751 O O . PHE A 1 96 ? -1.909 13.033 0.451 1.00 88.12 96 PHE A O 1
ATOM 758 N N . GLY A 1 97 ? -3.707 12.604 -0.818 1.00 85.50 97 GLY A N 1
ATOM 759 C CA . GLY A 1 97 ? -4.312 13.922 -0.643 1.00 85.50 97 GLY A CA 1
ATOM 760 C C . GLY A 1 97 ? -4.910 14.154 0.748 1.00 85.50 97 GLY A C 1
ATOM 761 O O . GLY A 1 97 ? -4.967 15.298 1.186 1.00 85.50 97 GLY A O 1
ATOM 762 N N . SER A 1 98 ? -5.354 13.098 1.439 1.00 80.88 98 SER A N 1
ATOM 763 C CA . SER A 1 98 ? -5.997 13.200 2.757 1.00 80.88 98 SER A CA 1
ATOM 764 C C . SER A 1 98 ? -5.039 13.112 3.945 1.00 80.88 98 SER A C 1
ATOM 766 O O . SER A 1 98 ? -5.453 13.425 5.054 1.00 80.88 98 SER A O 1
ATOM 768 N N . ASN A 1 99 ? -3.804 12.648 3.739 1.00 67.94 99 ASN A N 1
ATOM 769 C CA . ASN A 1 99 ? -2.811 12.452 4.798 1.00 67.94 99 ASN A CA 1
ATOM 770 C C . ASN A 1 99 ? -1.689 13.505 4.684 1.00 67.94 99 ASN A C 1
ATOM 772 O O . ASN A 1 99 ? -0.565 13.173 4.301 1.00 67.94 99 ASN A O 1
ATOM 776 N N . GLN A 1 100 ? -2.049 14.775 4.929 1.00 53.88 100 GLN A N 1
ATOM 777 C CA . GLN A 1 100 ? -1.143 15.932 5.036 1.00 53.88 100 GLN A CA 1
ATOM 778 C C . GLN A 1 100 ? -1.027 16.407 6.482 1.00 53.88 100 GLN A C 1
ATOM 780 O O . GLN A 1 100 ? -2.074 16.432 7.168 1.00 53.88 100 GLN A O 1
#

Nearest PDB structures (foldseek):
  3dzb-assembly1_B  TM=8.592E-01  e=3.143E-04  Streptococcus thermophilus LMG 18311
  3dzb-assembly1_A  TM=8.646E-01  e=4.780E-04  Streptococcus thermophilus LMG 18311
  4wji-assembly1_A-2  TM=8.908E-01  e=2.013E-03  Sinorhizobium meliloti 1021
  3b1f-assembly1_A-2  TM=8.672E-01  e=1.896E-03  Streptococcus mutans
  2f1k-assembly2_C  TM=7.299E-01  e=2.883E-03  Synechocystis sp. PCC 6803

InterPro domains:
  IPR003099 Prephenate dehydrogenase [PS51176] (1-100)
  IPR008927 6-phosphogluconate dehydrogenase-like, C-terminal domain superfamily [SSF48179] (30-100)
  IPR046825 Prephenate dehydrogenase, dimerization domain [PF20463] (30-100)
  IPR050812 Prephenate/Arogenate Dehydrogenase [PTHR21363] (12-99)

Radius of gyration: 19.6 Å; Cα contacts (8 Å, |Δi|>4): 57; chains: 1; bounding box: 38×31×51 Å

Solve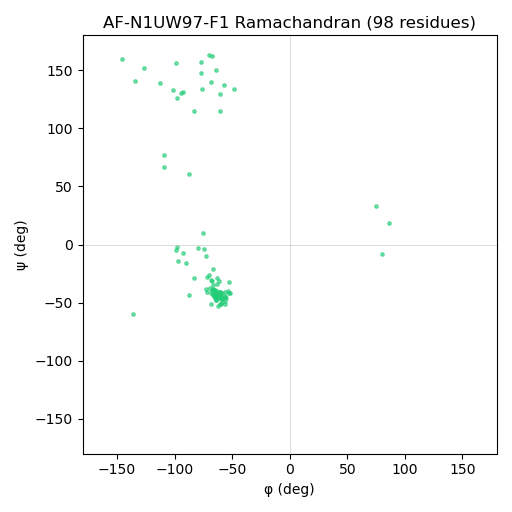nt-accessible surface area (backbone atoms only — not comparable to full-atom values): 5998 Å² total; per-residue (Å²): 82,66,70,69,90,88,67,64,86,66,50,67,59,54,51,53,52,51,44,44,72,75,70,48,89,85,58,81,46,49,61,68,56,48,52,55,52,37,44,66,77,43,51,46,54,45,51,53,11,34,50,54,44,50,58,49,64,70,32,67,68,55,46,60,51,46,80,71,41,97,58,84,88,66,55,70,69,59,48,63,55,30,64,61,38,83,51,64,63,71,60,52,53,49,53,61,70,70,68,121

Secondary structure (DSSP, 8-state):
-B--TTPPTTHHHHHHHHHHHTTPPP--B-HHHHHHHHIIIIIHHHHHHHHHHHHHHT-HHHHHHHTT-SS----HHHHHHHTTTTS-HHHHHHHHHH--

Organism: NCBI:txid1085541